Protein AF-A0ABD4KTK2-F1 (afdb_monomer_lite)

Radius of gyration: 23.72 Å; chains: 1; bounding box: 49×26×51 Å

Sequence (69 aa):
HELIYQRVWNDKTLGGTLWKHLRQSTKKRRKRYNSKDSRGRLANKRHIAERPADAEHRKEPGHWEIDTV

Secondary structure (DSSP, 8-state):
--HHHHHHHHHHHTT--GGGGSTTSS------SSS--TT---TTPPPGGGS-GGGGGT-STT-------

Organism: Vibrio anguillarum (NCBI:txid55601)

Foldseek 3Di:
DCVVVVVQVVCVVVVHCSLVPDPCNPDPDPDPPPDDDPPDDPPPDDDPVPDDPVLVVVPDDPSPDDDDD

Structure (mmCIF, N/CA/C/O backbone):
data_AF-A0ABD4KTK2-F1
#
_entry.id   AF-A0ABD4KTK2-F1
#
loop_
_atom_site.group_PDB
_atom_site.id
_atom_site.type_symbol
_atom_site.label_atom_id
_atom_site.label_alt_id
_atom_site.label_comp_id
_atom_site.label_asym_id
_atom_site.label_entity_id
_atom_site.label_seq_id
_atom_site.pdbx_PDB_ins_code
_atom_site.Cartn_x
_atom_site.Cartn_y
_atom_site.Cartn_z
_atom_site.occupancy
_atom_site.B_iso_or_equiv
_atom_site.auth_seq_id
_atom_site.auth_comp_id
_atom_site.auth_asym_id
_atom_site.auth_atom_id
_atom_site.pdbx_PDB_model_num
ATOM 1 N N . HIS A 1 1 ? 0.304 -15.670 17.015 1.00 55.03 1 HIS A N 1
ATOM 2 C CA . HIS A 1 1 ? -0.458 -15.071 18.132 1.00 55.03 1 HIS A CA 1
ATOM 3 C C . HIS A 1 1 ? -1.330 -13.939 17.600 1.00 55.03 1 HIS A C 1
ATOM 5 O O . HIS A 1 1 ? -0.795 -12.937 17.150 1.00 55.03 1 HIS A O 1
ATOM 11 N N . GLU A 1 2 ? -2.656 -14.104 17.619 1.00 70.06 2 GLU A N 1
ATOM 12 C CA . GLU A 1 2 ? -3.631 -13.187 16.986 1.00 70.06 2 GLU A CA 1
ATOM 13 C C . GLU A 1 2 ? -4.623 -12.570 17.990 1.00 70.06 2 GLU A C 1
ATOM 15 O O . GLU A 1 2 ? -5.720 -12.143 17.632 1.00 70.06 2 GLU A O 1
ATOM 20 N N . LEU A 1 3 ? -4.245 -12.510 19.269 1.00 87.12 3 LEU A N 1
ATOM 21 C CA . LEU A 1 3 ? -5.134 -12.113 20.370 1.00 87.12 3 LEU A CA 1
ATOM 22 C C . LEU A 1 3 ? -5.785 -10.735 20.170 1.00 87.12 3 LEU A C 1
ATOM 24 O O . LEU A 1 3 ? -6.948 -10.542 20.517 1.00 87.12 3 LEU A O 1
ATOM 28 N N . ILE A 1 4 ? -5.064 -9.785 19.567 1.00 86.25 4 ILE A N 1
ATOM 29 C CA . ILE A 1 4 ? -5.578 -8.436 19.290 1.00 86.25 4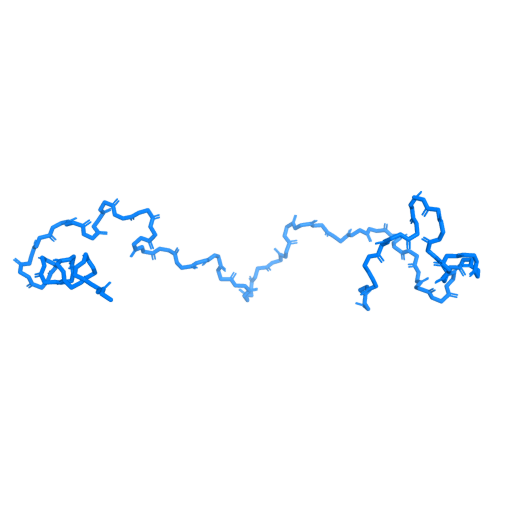 ILE A CA 1
ATOM 30 C C . ILE A 1 4 ? -6.718 -8.487 18.262 1.00 86.25 4 ILE A C 1
ATOM 32 O O . ILE A 1 4 ? -7.736 -7.825 18.446 1.00 86.25 4 ILE A O 1
ATOM 36 N N . TYR A 1 5 ? -6.594 -9.310 17.217 1.00 85.38 5 TYR A N 1
ATOM 37 C CA . TYR A 1 5 ? -7.641 -9.456 16.205 1.00 85.38 5 TYR A CA 1
ATOM 38 C C . TYR A 1 5 ? -8.859 -10.189 16.758 1.00 85.38 5 TYR A C 1
ATOM 40 O O . TYR A 1 5 ? -9.982 -9.732 16.558 1.00 85.38 5 TYR A O 1
ATOM 48 N N . GLN A 1 6 ? -8.645 -11.275 17.503 1.00 88.75 6 GLN A N 1
ATOM 49 C CA . GLN A 1 6 ? -9.731 -12.015 18.153 1.00 88.75 6 GLN A CA 1
ATOM 50 C C . GLN A 1 6 ? -10.529 -11.112 19.097 1.00 88.75 6 GLN A C 1
ATOM 52 O O . GLN A 1 6 ? -11.756 -11.104 19.054 1.00 88.75 6 GLN A O 1
ATOM 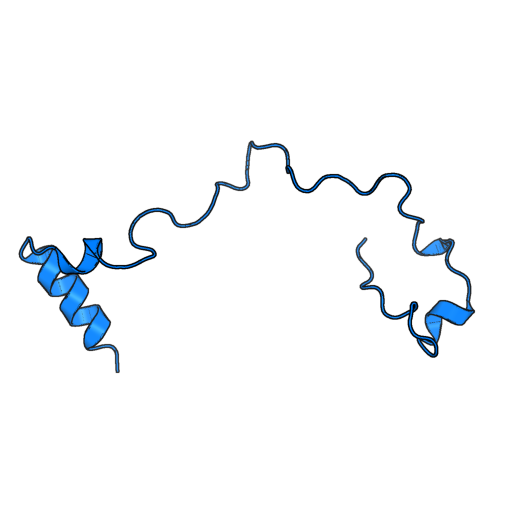57 N N . ARG A 1 7 ? -9.847 -10.269 19.883 1.00 91.75 7 ARG A N 1
ATOM 58 C CA . ARG A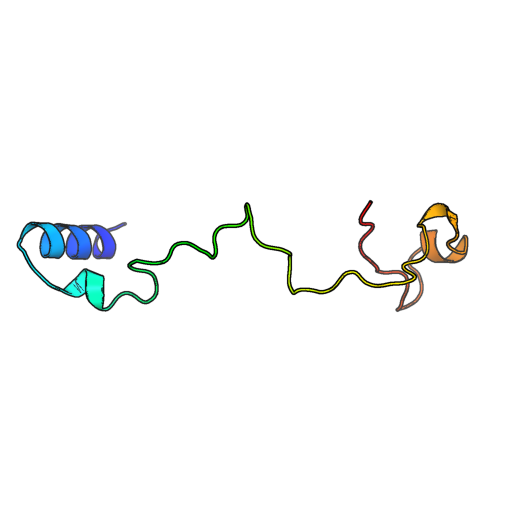 1 7 ? -10.502 -9.305 20.771 1.00 91.75 7 ARG A CA 1
ATOM 59 C C . ARG A 1 7 ? -11.333 -8.270 20.016 1.00 91.75 7 ARG A C 1
ATOM 61 O O . ARG A 1 7 ? -12.453 -7.994 20.425 1.00 91.75 7 ARG A O 1
ATOM 68 N N . VAL A 1 8 ? -10.814 -7.718 18.921 1.00 90.44 8 VAL A N 1
ATOM 69 C CA . VAL A 1 8 ? -11.550 -6.746 18.093 1.00 90.44 8 VAL A CA 1
ATOM 70 C C . VAL A 1 8 ? -12.798 -7.373 17.464 1.00 90.44 8 VAL A C 1
ATOM 72 O O . VAL A 1 8 ? -13.845 -6.728 17.405 1.00 90.44 8 VAL A O 1
ATOM 75 N N . TRP A 1 9 ? -12.706 -8.616 16.985 1.00 88.56 9 TRP A N 1
ATOM 76 C CA . TRP A 1 9 ? -13.845 -9.300 16.372 1.00 88.56 9 TRP A CA 1
ATOM 77 C C . TRP A 1 9 ? -14.888 -9.744 17.398 1.00 88.56 9 TRP A C 1
ATOM 79 O O . TRP A 1 9 ? -16.075 -9.570 17.137 1.00 88.56 9 TRP A O 1
ATOM 89 N N . ASN A 1 10 ? -14.465 -10.219 18.569 1.00 93.44 10 ASN A N 1
ATOM 90 C CA . ASN A 1 10 ? -15.370 -10.550 19.671 1.00 93.44 10 ASN A CA 1
ATOM 91 C C . ASN A 1 10 ? -16.077 -9.303 20.224 1.00 93.44 10 ASN A C 1
ATOM 93 O O . ASN A 1 10 ? -17.274 -9.335 20.474 1.00 93.44 10 ASN A O 1
ATOM 97 N N . ASP A 1 11 ? -15.372 -8.175 20.359 1.00 93.50 11 ASP A N 1
ATOM 98 C CA . ASP A 1 11 ? -15.998 -6.896 20.719 1.00 93.50 11 ASP A CA 1
ATOM 99 C C . ASP A 1 11 ? -17.078 -6.511 19.699 1.00 93.50 11 ASP A C 1
ATOM 101 O O . ASP A 1 11 ? -18.193 -6.156 20.068 1.00 93.50 11 ASP A O 1
ATOM 105 N N . LYS A 1 12 ? -16.797 -6.681 18.400 1.00 91.25 12 LYS A N 1
ATOM 106 C CA . LYS A 1 12 ? -17.765 -6.403 17.334 1.00 91.25 12 LYS A CA 1
ATOM 107 C C . LYS A 1 12 ? -19.011 -7.292 17.404 1.00 91.25 12 LYS A C 1
ATOM 109 O O . LYS A 1 12 ? -20.107 -6.779 17.185 1.00 91.25 12 LYS A O 1
ATOM 114 N N . THR A 1 13 ? -18.872 -8.595 17.655 1.00 92.62 13 THR A N 1
ATOM 115 C CA . THR A 1 13 ? -20.031 -9.505 17.757 1.00 92.62 13 THR A CA 1
ATOM 116 C C . THR A 1 13 ? -20.887 -9.203 18.984 1.00 92.62 13 THR A C 1
ATOM 118 O O . THR A 1 13 ? -22.101 -9.360 18.924 1.00 92.62 13 THR A O 1
ATOM 121 N N . LEU A 1 14 ? -20.273 -8.689 20.051 1.00 94.81 14 LEU A N 1
ATOM 122 C CA . LEU A 1 14 ? -20.944 -8.221 21.265 1.00 94.81 14 LEU A CA 1
ATOM 123 C C . LEU A 1 14 ? -21.515 -6.793 21.146 1.00 94.81 14 LEU A C 1
ATOM 125 O O . LEU A 1 14 ? -22.013 -6.248 22.126 1.00 94.81 14 LEU A O 1
ATOM 129 N N . GLY A 1 15 ? -21.467 -6.176 19.959 1.00 93.56 15 GLY A N 1
ATOM 130 C CA . GLY A 1 15 ? -22.023 -4.840 19.707 1.00 93.56 15 GLY A CA 1
ATOM 131 C C . GLY A 1 15 ? -21.084 -3.670 20.024 1.00 93.56 15 GLY A C 1
ATOM 132 O O . GLY A 1 15 ? -21.498 -2.512 19.957 1.00 93.56 15 GLY A O 1
ATOM 133 N N . GLY A 1 16 ? -19.820 -3.947 20.332 1.00 93.75 16 GLY A N 1
ATOM 134 C CA . GLY A 1 16 ? -18.790 -2.957 20.617 1.00 93.75 16 GLY A CA 1
ATOM 135 C C . GLY A 1 16 ? -18.293 -2.176 19.394 1.00 93.75 16 GLY A C 1
ATOM 136 O O . GLY A 1 16 ? -18.721 -2.349 18.241 1.00 93.75 16 GLY A O 1
ATOM 137 N N . THR A 1 17 ? -17.385 -1.239 19.658 1.00 92.50 17 THR A N 1
ATOM 138 C CA . THR A 1 17 ? -16.960 -0.205 18.706 1.00 92.50 17 THR A CA 1
ATOM 139 C C . THR A 1 17 ? -15.472 -0.223 18.381 1.00 92.50 17 THR A C 1
ATOM 141 O O . THR A 1 17 ? -15.060 0.585 17.546 1.00 92.50 17 THR A O 1
ATOM 144 N N . LEU A 1 18 ? -14.659 -1.141 18.930 1.00 89.88 18 LEU A N 1
ATOM 145 C CA . LEU A 1 18 ? -13.203 -1.152 18.694 1.00 89.88 18 LEU A CA 1
ATOM 146 C C . LEU A 1 18 ? -12.859 -1.138 17.201 1.00 89.88 18 LEU A C 1
ATOM 148 O O . LEU A 1 18 ? -11.980 -0.403 16.751 1.00 89.88 18 LEU A O 1
ATOM 152 N N . TRP A 1 19 ? -13.592 -1.923 16.414 1.00 86.50 19 TRP A N 1
ATOM 153 C CA . TRP A 1 19 ? -13.388 -2.033 14.973 1.00 86.50 19 TRP A CA 1
ATOM 154 C C . TRP A 1 19 ? -13.598 -0.702 14.226 1.00 86.50 19 TRP A C 1
ATOM 156 O O . TRP A 1 19 ? -13.014 -0.516 13.160 1.00 86.50 19 TRP A O 1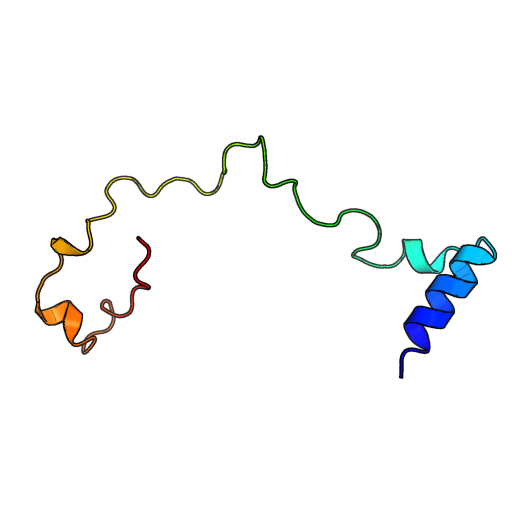
ATOM 166 N N . LYS A 1 20 ? -14.379 0.244 14.772 1.00 86.31 20 LYS A N 1
ATOM 167 C CA . LYS A 1 20 ? -14.605 1.576 14.179 1.00 86.31 20 LYS A CA 1
ATOM 168 C C . LYS A 1 20 ? -13.372 2.473 14.280 1.00 86.31 20 LYS A C 1
ATOM 170 O O . LYS A 1 20 ? -13.168 3.314 13.412 1.00 86.31 20 LYS A O 1
ATOM 175 N N . HIS A 1 21 ? -12.534 2.264 15.293 1.00 86.25 21 HIS A N 1
ATOM 176 C CA . HIS A 1 21 ? -11.305 3.031 15.514 1.00 86.25 21 HIS A CA 1
ATOM 177 C C . HIS A 1 21 ? -10.117 2.515 14.687 1.00 86.25 21 HIS A C 1
ATOM 179 O O . HIS A 1 21 ? -9.053 3.133 14.667 1.00 86.25 21 HIS A O 1
ATOM 185 N N . LEU A 1 22 ? -10.281 1.400 13.966 1.00 82.25 22 LEU A N 1
ATOM 186 C CA . LEU A 1 22 ? -9.249 0.899 13.070 1.00 82.25 22 LEU A CA 1
ATOM 187 C C . LEU A 1 22 ? -9.192 1.731 11.787 1.00 82.25 22 LEU A C 1
ATOM 189 O O . LEU A 1 22 ? -10.177 1.872 11.062 1.00 82.25 22 LEU A O 1
ATOM 193 N N . ARG A 1 23 ? -7.982 2.186 11.449 1.00 74.06 23 ARG A N 1
ATOM 194 C CA . ARG A 1 23 ? -7.663 3.037 10.287 1.00 74.06 23 ARG A CA 1
ATOM 195 C C . ARG A 1 23 ? -8.134 2.486 8.931 1.00 74.06 23 ARG A C 1
ATOM 197 O O . ARG A 1 23 ? -8.198 3.230 7.960 1.00 74.06 23 ARG A O 1
ATOM 204 N N . GLN A 1 24 ? -8.437 1.191 8.845 1.00 68.56 24 GLN A N 1
ATOM 205 C CA . GLN A 1 24 ? -8.748 0.486 7.595 1.00 68.56 24 GLN A CA 1
ATOM 206 C C . GLN A 1 24 ? -10.161 -0.125 7.553 1.00 68.56 24 GLN A C 1
ATOM 208 O O . GLN A 1 24 ? -10.461 -0.896 6.644 1.00 68.56 24 GLN A O 1
ATOM 213 N N . SER A 1 25 ? -11.032 0.170 8.523 1.00 60.78 25 SER A N 1
ATOM 214 C CA . SER A 1 25 ? -12.170 -0.708 8.836 1.00 60.78 25 SER A CA 1
ATOM 215 C C . SER A 1 25 ? -13.264 -0.840 7.767 1.00 60.78 25 SER A C 1
ATOM 217 O O . SER A 1 25 ? -14.030 -1.798 7.831 1.00 60.78 25 SER A O 1
ATOM 219 N N . THR A 1 26 ? -13.354 0.043 6.764 1.00 65.50 26 THR A N 1
ATOM 220 C CA . THR A 1 26 ? -14.476 -0.015 5.796 1.00 65.50 26 THR A CA 1
ATOM 221 C C . THR A 1 26 ? -14.141 0.234 4.324 1.00 65.50 26 THR A C 1
ATOM 223 O O . THR A 1 26 ? -14.911 -0.189 3.461 1.00 65.50 26 THR A O 1
ATOM 226 N N . LYS A 1 27 ? -13.003 0.844 3.966 1.00 65.12 27 LYS A N 1
ATOM 227 C CA . LYS A 1 27 ? -12.641 1.076 2.551 1.00 65.12 27 LYS A CA 1
ATOM 228 C C . LYS A 1 27 ? -11.375 0.321 2.159 1.00 65.12 27 LYS A C 1
ATOM 230 O O . LYS A 1 27 ? -10.266 0.727 2.480 1.00 65.12 27 LYS A O 1
ATOM 235 N N . LYS A 1 28 ? -11.556 -0.765 1.397 1.00 65.19 28 LYS A N 1
ATOM 236 C CA . LYS A 1 28 ? -10.485 -1.712 1.034 1.00 65.19 28 LYS A CA 1
ATOM 237 C C . LYS A 1 28 ? -9.519 -1.235 -0.061 1.00 65.19 28 LYS A C 1
ATOM 239 O O . LYS A 1 28 ? -8.427 -1.773 -0.156 1.00 65.19 28 LYS A O 1
ATOM 244 N N . ARG A 1 29 ? -9.913 -0.282 -0.910 1.00 68.19 29 ARG A N 1
ATOM 245 C CA . ARG A 1 29 ? -9.125 0.408 -1.961 1.00 68.19 29 ARG A CA 1
ATOM 246 C C . ARG A 1 29 ? -10.122 1.086 -2.898 1.00 68.19 29 ARG A C 1
ATOM 248 O O . ARG A 1 29 ? -11.274 0.658 -2.987 1.00 68.19 29 ARG A O 1
ATOM 255 N N . ARG A 1 30 ? -9.682 2.101 -3.646 1.00 67.31 30 ARG A N 1
ATOM 256 C CA . ARG A 1 30 ? -10.447 2.594 -4.800 1.00 67.31 30 ARG A CA 1
ATOM 257 C C . ARG A 1 30 ? -10.696 1.415 -5.757 1.00 67.31 30 ARG A C 1
ATOM 259 O O . ARG A 1 30 ? -9.763 0.666 -6.054 1.00 67.31 30 ARG A O 1
ATOM 266 N N . LYS A 1 31 ? -11.946 1.216 -6.191 1.00 71.38 31 LYS A N 1
ATOM 267 C CA . LYS A 1 31 ? -12.288 0.223 -7.223 1.00 71.38 31 LYS A CA 1
ATOM 268 C C . LYS A 1 31 ? -11.432 0.523 -8.464 1.00 71.38 31 LYS A C 1
ATOM 270 O O . LYS A 1 31 ? -11.347 1.678 -8.865 1.00 71.38 31 LYS A O 1
ATOM 275 N N . ARG A 1 32 ? -10.735 -0.488 -8.997 1.00 67.88 32 ARG A N 1
ATOM 276 C CA . ARG A 1 32 ? -9.798 -0.330 -10.131 1.00 67.88 32 ARG A CA 1
ATOM 277 C C . ARG A 1 32 ? -10.478 -0.398 -11.501 1.00 67.88 32 ARG A C 1
ATOM 279 O O . ARG A 1 32 ? -9.908 0.084 -12.468 1.00 67.88 32 ARG A O 1
ATOM 286 N N . TYR A 1 33 ? -11.665 -0.994 -11.583 1.00 71.75 33 TYR A N 1
ATOM 287 C CA . TYR A 1 33 ? -12.441 -1.070 -12.819 1.00 71.75 33 TYR A CA 1
ATOM 288 C C . TYR A 1 33 ? -13.359 0.154 -12.947 1.00 71.75 33 TYR A C 1
ATOM 290 O O . TYR A 1 33 ? -13.812 0.703 -11.943 1.00 71.75 33 TYR A O 1
ATOM 298 N N . ASN A 1 34 ? -13.638 0.564 -14.185 1.00 65.06 34 ASN A N 1
ATOM 299 C CA . ASN A 1 34 ? -14.576 1.636 -14.539 1.00 65.06 34 ASN A CA 1
ATOM 300 C C . ASN A 1 34 ? -14.200 3.073 -14.117 1.00 65.06 34 ASN A C 1
ATOM 302 O O . ASN A 1 34 ? -15.042 3.967 -14.150 1.00 65.06 34 ASN A O 1
ATOM 306 N N . SER A 1 35 ? -12.942 3.334 -13.744 1.00 70.62 35 SER A N 1
ATOM 307 C CA . SER A 1 35 ? -12.440 4.701 -13.564 1.00 70.62 35 SER A CA 1
ATOM 308 C C . SER A 1 35 ? -11.194 4.926 -14.405 1.00 70.62 35 SER A C 1
ATOM 310 O O . SER A 1 35 ? -10.254 4.136 -14.309 1.00 70.62 35 SER A O 1
ATOM 312 N N . LYS A 1 36 ? -11.164 6.015 -15.185 1.00 70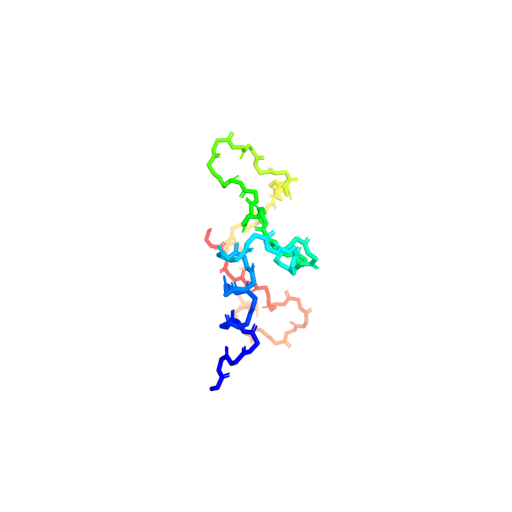.94 36 LYS A N 1
ATOM 313 C CA . LYS A 1 36 ? -9.945 6.452 -15.876 1.00 70.94 36 LYS A CA 1
ATOM 314 C C . LYS A 1 36 ? -8.851 6.703 -14.838 1.00 70.94 36 LYS A C 1
ATOM 316 O O . LYS A 1 36 ? -9.096 7.338 -13.810 1.00 70.94 36 LYS A O 1
ATOM 321 N N . ASP A 1 37 ? -7.670 6.156 -15.092 1.00 71.50 37 ASP A N 1
ATOM 322 C CA . ASP A 1 37 ? -6.518 6.337 -14.221 1.00 71.50 37 ASP A CA 1
ATOM 323 C C . ASP A 1 37 ? -6.088 7.809 -14.233 1.00 71.50 37 ASP A C 1
ATOM 325 O O . ASP A 1 37 ? -5.782 8.359 -15.289 1.00 71.50 37 ASP A O 1
ATOM 329 N N . SER A 1 38 ? -6.088 8.462 -13.070 1.00 70.06 38 SER A N 1
ATOM 330 C CA . SER A 1 38 ? -5.711 9.874 -12.944 1.00 70.06 38 SER A CA 1
ATOM 331 C C . SER A 1 38 ? -4.199 10.086 -12.899 1.00 70.06 38 SER A C 1
ATOM 333 O O . SER A 1 38 ? -3.760 11.226 -12.804 1.00 70.06 38 SER A O 1
ATOM 335 N N . ARG A 1 39 ? -3.394 9.013 -12.929 1.00 73.56 39 ARG A N 1
ATOM 336 C CA . ARG A 1 39 ? -1.925 9.094 -12.838 1.00 73.56 39 ARG A CA 1
ATOM 337 C C . ARG A 1 39 ? -1.257 9.701 -14.077 1.00 73.56 39 ARG A C 1
ATOM 339 O O . ARG A 1 39 ? -0.050 9.895 -14.055 1.00 73.56 39 ARG A O 1
ATOM 346 N N . GLY A 1 40 ? -2.034 10.038 -15.111 1.00 69.56 40 GLY A N 1
ATOM 347 C CA . GLY A 1 40 ? -1.521 10.534 -16.383 1.00 69.56 40 GLY A CA 1
ATOM 348 C C . GLY A 1 40 ? -0.817 9.420 -17.159 1.00 69.56 40 GLY A C 1
ATOM 349 O O . GLY A 1 40 ? -0.183 8.535 -16.589 1.00 69.56 40 GLY A O 1
ATOM 350 N N . ARG A 1 41 ? -0.951 9.420 -18.484 1.00 71.75 41 ARG A N 1
ATOM 351 C CA . ARG A 1 41 ? -0.044 8.642 -19.335 1.00 71.75 41 ARG A CA 1
ATOM 352 C C . ARG A 1 41 ? 1.132 9.557 -19.643 1.00 71.75 41 ARG A C 1
ATOM 354 O O . ARG A 1 41 ? 0.898 10.685 -20.068 1.00 71.75 41 ARG A O 1
ATOM 361 N N . LEU A 1 42 ? 2.360 9.091 -19.420 1.00 73.12 42 LEU A N 1
ATOM 362 C CA . LEU A 1 42 ? 3.545 9.821 -19.861 1.00 73.12 42 LEU A CA 1
ATOM 363 C C . LEU A 1 42 ? 3.508 9.879 -21.392 1.00 73.12 42 LEU A C 1
ATOM 365 O O . LEU A 1 42 ? 3.722 8.869 -22.065 1.00 73.12 42 LEU A O 1
ATOM 369 N N . ALA A 1 43 ? 3.141 11.039 -21.932 1.00 73.12 43 ALA A N 1
ATOM 370 C CA . ALA A 1 43 ? 3.208 11.282 -23.362 1.00 73.12 43 ALA A CA 1
ATOM 371 C C . ALA A 1 43 ? 4.681 11.238 -23.793 1.00 73.12 43 ALA A C 1
ATOM 373 O O . ALA A 1 43 ? 5.551 11.696 -23.055 1.00 73.12 43 ALA A O 1
ATOM 374 N N . ASN A 1 44 ? 4.948 10.681 -24.975 1.00 75.19 44 ASN A N 1
ATOM 375 C CA . ASN A 1 44 ? 6.291 10.574 -25.556 1.00 75.19 44 ASN A CA 1
ATOM 376 C C . ASN A 1 44 ? 7.263 9.652 -24.795 1.00 75.19 44 ASN A C 1
ATOM 378 O O . ASN A 1 44 ? 8.475 9.849 -24.865 1.00 75.19 44 ASN A O 1
ATOM 382 N N . LYS A 1 45 ? 6.763 8.622 -24.091 1.00 75.62 45 LYS A N 1
ATOM 383 C CA . LYS A 1 45 ? 7.636 7.539 -23.609 1.00 75.62 45 LYS A CA 1
ATOM 384 C C . LYS A 1 45 ? 8.305 6.880 -24.820 1.00 75.62 45 LYS A C 1
ATOM 386 O O . LYS A 1 45 ? 7.615 6.364 -25.699 1.00 75.62 45 LYS A O 1
ATOM 391 N N . ARG A 1 46 ? 9.636 6.902 -24.849 1.00 76.88 46 ARG A N 1
ATOM 392 C CA . ARG A 1 46 ? 10.433 6.262 -25.895 1.00 76.88 46 ARG A CA 1
ATOM 393 C C . ARG A 1 46 ? 10.310 4.741 -25.785 1.00 76.88 46 ARG A C 1
ATOM 395 O O . ARG A 1 46 ? 10.337 4.201 -24.678 1.00 76.88 46 ARG A O 1
ATOM 402 N N . HIS A 1 47 ? 10.137 4.052 -26.912 1.00 79.25 47 HIS A N 1
ATOM 403 C CA . HIS A 1 47 ? 10.051 2.592 -26.912 1.00 79.25 47 HIS A CA 1
ATOM 404 C C . HIS A 1 47 ? 11.402 1.986 -26.509 1.00 79.25 47 HIS A C 1
ATOM 406 O O . HIS A 1 47 ? 12.452 2.517 -26.870 1.00 79.25 47 HIS A O 1
ATOM 412 N N . ILE A 1 48 ? 11.390 0.853 -25.797 1.00 79.75 48 ILE A N 1
ATOM 413 C CA . ILE A 1 48 ? 12.622 0.206 -25.311 1.00 79.75 48 ILE A CA 1
ATOM 414 C C . ILE A 1 48 ? 13.592 -0.134 -26.453 1.00 79.75 48 ILE A C 1
ATOM 416 O O . ILE A 1 48 ? 14.801 -0.063 -26.276 1.00 79.75 48 ILE A O 1
ATOM 420 N N . ALA A 1 49 ? 13.059 -0.429 -27.643 1.00 82.12 49 ALA A N 1
ATOM 421 C CA . ALA A 1 49 ? 13.850 -0.743 -28.834 1.00 82.12 49 ALA A CA 1
ATOM 422 C C . ALA A 1 49 ? 14.653 0.449 -29.381 1.00 82.12 49 ALA A C 1
ATOM 424 O O . ALA A 1 49 ? 15.593 0.252 -30.139 1.00 82.12 49 ALA A O 1
ATOM 425 N N . GLU A 1 50 ? 14.296 1.680 -29.022 1.00 83.44 50 GLU A N 1
ATOM 426 C CA . GLU A 1 50 ? 15.001 2.871 -29.496 1.00 83.44 50 GLU A CA 1
ATOM 427 C C . GLU A 1 50 ? 16.112 3.320 -28.533 1.00 83.44 50 GLU A C 1
ATOM 429 O O . GLU A 1 50 ? 16.728 4.366 -28.750 1.00 83.44 50 GLU A O 1
ATOM 434 N N . ARG A 1 51 ? 16.358 2.582 -27.442 1.00 81.62 51 ARG A N 1
ATOM 435 C CA . ARG A 1 51 ? 17.393 2.946 -26.470 1.00 81.62 51 ARG A CA 1
ATOM 436 C C . ARG A 1 51 ? 18.799 2.803 -27.072 1.00 81.62 51 ARG A C 1
ATOM 438 O O . ARG A 1 51 ? 19.026 1.903 -27.880 1.00 81.62 51 ARG A O 1
ATOM 445 N N . PRO A 1 52 ? 19.759 3.650 -26.670 1.00 85.75 52 PRO A N 1
ATOM 446 C CA . PRO A 1 52 ? 21.157 3.446 -27.031 1.00 85.75 52 PRO A CA 1
ATOM 447 C C . PRO A 1 52 ? 21.687 2.146 -26.408 1.00 85.75 52 PRO A C 1
ATOM 449 O O . PRO A 1 52 ? 21.292 1.780 -25.300 1.00 85.75 52 PRO A O 1
ATOM 452 N N . ALA A 1 53 ? 22.604 1.466 -27.100 1.00 85.25 53 ALA A N 1
ATOM 453 C CA . ALA A 1 53 ? 23.176 0.192 -26.652 1.00 85.25 53 ALA A CA 1
ATOM 454 C C . ALA A 1 53 ? 23.887 0.297 -25.288 1.00 85.25 53 ALA A C 1
ATOM 456 O O . ALA A 1 53 ? 23.905 -0.655 -24.509 1.00 85.25 53 ALA A O 1
ATOM 457 N N . ASP A 1 54 ? 24.416 1.475 -24.958 1.00 83.00 54 ASP A N 1
ATOM 458 C CA . ASP A 1 54 ? 25.095 1.737 -23.686 1.00 83.00 54 ASP A CA 1
ATOM 459 C C . ASP A 1 54 ? 24.168 1.554 -22.472 1.00 83.00 54 ASP A C 1
ATOM 461 O O . ASP A 1 54 ? 24.616 1.097 -21.416 1.00 83.00 54 ASP A O 1
ATOM 465 N N . ALA A 1 55 ? 22.858 1.775 -22.649 1.00 82.25 55 ALA A N 1
ATOM 466 C CA . ALA A 1 55 ? 21.854 1.597 -21.603 1.00 82.25 55 ALA A CA 1
ATOM 467 C C . ALA A 1 55 ? 21.687 0.133 -21.155 1.00 82.25 55 ALA A C 1
ATOM 469 O O . ALA A 1 55 ? 21.285 -0.111 -20.017 1.00 82.25 55 ALA A O 1
ATOM 470 N N . GLU A 1 56 ? 22.047 -0.844 -21.998 1.00 82.62 56 GLU A N 1
ATOM 471 C CA . GLU A 1 56 ? 22.007 -2.276 -21.654 1.00 82.62 56 GLU A CA 1
ATOM 472 C C . GLU A 1 56 ? 22.918 -2.600 -20.464 1.00 82.62 56 GLU A C 1
ATOM 474 O O . GLU A 1 56 ? 22.608 -3.427 -19.610 1.00 82.62 56 GLU A O 1
ATOM 479 N N . HIS A 1 57 ? 24.047 -1.897 -20.383 1.00 86.12 57 HIS A N 1
ATOM 480 C CA . HIS A 1 57 ? 25.107 -2.191 -19.432 1.00 86.12 57 HIS A CA 1
ATOM 481 C C . HIS A 1 57 ? 24.846 -1.589 -18.048 1.00 86.12 57 HIS A C 1
ATOM 483 O O . HIS A 1 57 ? 25.555 -1.926 -17.101 1.00 86.12 57 HIS A O 1
ATOM 489 N N . ARG A 1 58 ? 23.859 -0.686 -17.924 1.00 82.62 58 ARG A N 1
ATOM 490 C CA . ARG A 1 58 ? 23.432 -0.044 -16.663 1.00 82.62 58 ARG A CA 1
ATOM 491 C C . ARG A 1 58 ? 24.568 0.601 -15.851 1.00 82.62 58 ARG A C 1
ATOM 493 O O . ARG A 1 58 ? 24.482 0.700 -14.627 1.00 82.62 58 ARG A O 1
ATOM 500 N N . LYS A 1 59 ? 25.631 1.038 -16.535 1.00 84.69 59 LYS A N 1
ATOM 501 C CA . LYS A 1 59 ? 26.866 1.562 -15.924 1.00 84.69 59 LYS A CA 1
ATOM 502 C C . LYS A 1 59 ? 26.734 2.994 -15.404 1.00 84.69 59 LYS A C 1
ATOM 504 O O . LYS A 1 59 ? 27.467 3.365 -14.494 1.00 84.69 59 LYS A O 1
ATOM 509 N N . GLU A 1 60 ? 25.804 3.774 -15.952 1.00 82.12 60 GLU A N 1
ATOM 510 C CA . GLU A 1 60 ? 25.609 5.183 -15.603 1.00 82.12 60 GLU A CA 1
ATOM 511 C C . GLU A 1 60 ? 24.294 5.415 -14.839 1.00 82.12 60 GLU A C 1
ATOM 513 O O . GLU A 1 60 ? 23.280 4.758 -15.124 1.00 82.12 60 GLU A O 1
ATOM 518 N N . PRO A 1 61 ? 24.274 6.362 -13.880 1.00 73.44 61 PRO A N 1
ATOM 519 C CA . PRO A 1 61 ? 23.045 6.782 -13.222 1.00 73.44 61 PRO A CA 1
ATOM 520 C C . PRO A 1 61 ? 22.105 7.429 -14.251 1.00 73.44 61 PRO A C 1
ATOM 522 O O . PRO A 1 61 ? 22.401 8.475 -14.817 1.00 73.44 61 PRO A O 1
ATOM 525 N N . GLY A 1 62 ? 20.974 6.769 -14.507 1.00 75.69 62 GLY A N 1
ATOM 526 C CA . GLY A 1 62 ? 20.032 7.102 -15.587 1.00 75.69 62 GLY A CA 1
ATOM 527 C C . GLY A 1 62 ? 19.645 5.889 -16.440 1.00 75.69 62 GLY A C 1
ATOM 528 O O . GLY A 1 62 ? 18.560 5.851 -17.004 1.00 75.69 62 GLY A O 1
ATOM 529 N N . HIS A 1 63 ? 20.472 4.839 -16.455 1.00 80.88 63 HIS A N 1
ATOM 530 C CA . HIS A 1 63 ? 20.181 3.573 -17.145 1.00 80.88 63 HIS A CA 1
ATOM 531 C C . HIS A 1 63 ? 19.476 2.530 -16.261 1.00 80.88 63 HIS A C 1
ATOM 533 O O . HIS A 1 63 ? 19.349 1.367 -16.633 1.00 80.88 63 HIS A O 1
ATOM 539 N N . TRP A 1 64 ? 19.032 2.919 -15.065 1.00 77.81 64 TRP A N 1
ATOM 540 C CA . TRP A 1 64 ? 18.410 2.019 -14.084 1.00 77.81 64 TRP A CA 1
ATOM 541 C C . TRP A 1 64 ? 16.881 1.971 -14.179 1.00 77.81 64 TRP A C 1
ATOM 543 O O . TRP A 1 64 ? 16.224 1.475 -13.263 1.00 77.81 64 TRP A O 1
ATOM 553 N N . GLU A 1 65 ? 16.302 2.513 -15.251 1.00 69.56 65 GLU A N 1
ATOM 554 C CA . GLU A 1 65 ? 14.854 2.511 -15.436 1.00 69.56 65 GLU A CA 1
ATOM 555 C C . GLU A 1 65 ? 14.295 1.079 -15.464 1.00 69.56 65 GLU A C 1
ATOM 557 O O . GLU A 1 65 ? 14.915 0.140 -15.965 1.00 69.56 65 GLU A O 1
ATOM 562 N N . ILE A 1 66 ? 13.106 0.905 -14.881 1.00 65.62 66 ILE A N 1
ATOM 563 C CA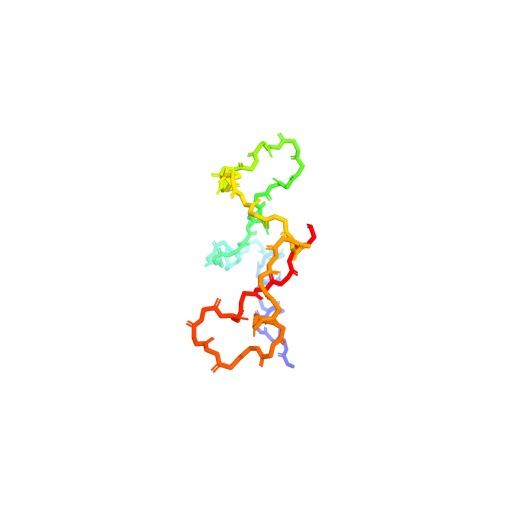 . ILE A 1 66 ? 12.404 -0.378 -14.886 1.00 65.62 66 ILE A CA 1
ATOM 564 C C . ILE A 1 66 ? 11.734 -0.558 -16.247 1.00 65.62 66 ILE A C 1
ATOM 566 O O . ILE A 1 66 ? 10.830 0.203 -16.613 1.00 65.62 66 ILE A O 1
ATOM 570 N N . ASP A 1 67 ? 12.136 -1.613 -16.955 1.00 64.19 67 ASP A N 1
ATOM 571 C CA . ASP A 1 67 ? 11.520 -2.026 -18.209 1.00 64.19 67 ASP A CA 1
ATOM 572 C C . ASP A 1 67 ? 10.040 -2.352 -17.960 1.00 64.19 67 ASP A C 1
ATOM 574 O O . ASP A 1 67 ? 9.671 -3.314 -17.287 1.00 64.19 67 ASP A O 1
ATOM 578 N N . THR A 1 68 ? 9.173 -1.489 -18.476 1.00 57.75 68 THR A N 1
ATOM 579 C CA . THR A 1 68 ? 7.721 -1.674 -18.466 1.00 57.75 68 THR A CA 1
ATOM 580 C C . THR A 1 68 ? 7.259 -1.680 -19.909 1.00 57.75 68 THR A C 1
ATOM 582 O O . THR A 1 68 ? 7.362 -0.648 -20.581 1.00 57.75 68 THR A O 1
ATOM 585 N N . VAL A 1 69 ? 6.820 -2.860 -20.358 1.00 57.00 69 VAL A N 1
ATOM 586 C CA . VAL A 1 69 ? 6.201 -3.109 -21.669 1.00 57.00 69 VAL A CA 1
ATOM 587 C C . VAL A 1 69 ? 4.974 -2.221 -21.852 1.00 57.00 69 VAL A C 1
ATOM 589 O O . VAL A 1 69 ? 4.218 -2.055 -20.864 1.00 57.00 69 VAL A O 1
#

pLDDT: mean 78.05, std 10.17, range [55.03, 94.81]

InterPro domains:
  IPR051917 Transposase/Integrase Enzymes [PTHR10948] (1-69)